Protein AF-A0A6B3CQV1-F1 (afdb_monomer_lite)

Secondary structure (DSSP, 8-state):
-TTHHHHHHHHHHHHHTSBSS---PPTT--EEEEEETTEEEEEETTS--HHHHHHHHHHHHHT-

Radius of gyration: 11.94 Å; chains: 1; bounding box: 34×21×24 Å

pLDDT: mean 85.71, std 10.24, r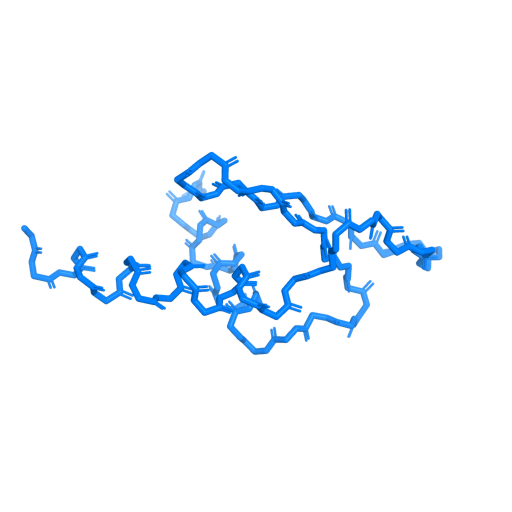ange [44.84, 94.38]

Structure (mmCIF, N/CA/C/O backbone):
data_AF-A0A6B3CQV1-F1
#
_entry.id   AF-A0A6B3CQV1-F1
#
loop_
_atom_site.group_PDB
_atom_site.id
_atom_site.type_symbol
_atom_site.label_atom_id
_atom_site.label_alt_id
_atom_site.label_comp_id
_atom_site.label_asym_id
_atom_site.label_entity_id
_atom_site.label_seq_id
_atom_site.pdbx_PDB_ins_code
_atom_site.Cartn_x
_atom_site.Cartn_y
_atom_site.Cartn_z
_atom_site.occupancy
_atom_site.B_iso_or_equiv
_atom_site.auth_seq_id
_atom_site.auth_comp_id
_atom_site.auth_asym_id
_atom_site.auth_atom_id
_atom_site.pdbx_PDB_model_num
ATOM 1 N N . ARG A 1 1 ? -15.546 6.718 13.098 1.00 62.88 1 ARG A N 1
ATOM 2 C CA . ARG A 1 1 ? -14.656 7.848 12.737 1.00 62.88 1 ARG A CA 1
ATOM 3 C C . ARG A 1 1 ? -14.986 8.205 11.297 1.00 62.88 1 ARG A C 1
ATOM 5 O O . ARG A 1 1 ? -15.061 7.262 10.523 1.00 62.88 1 ARG A O 1
ATOM 12 N N . PRO A 1 2 ? -15.237 9.477 10.962 1.00 66.94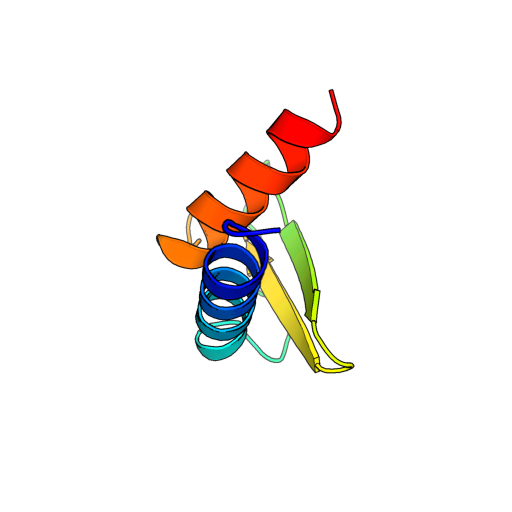 2 PRO A N 1
ATOM 13 C CA . PRO A 1 2 ? -15.670 9.874 9.617 1.00 66.94 2 PRO A CA 1
ATOM 14 C C . PRO A 1 2 ? -14.662 9.501 8.516 1.00 66.94 2 PRO A C 1
ATOM 16 O O . PRO A 1 2 ? -15.071 9.191 7.408 1.00 66.94 2 PRO A O 1
ATOM 19 N N . ASP A 1 3 ? -13.370 9.415 8.841 1.00 79.06 3 ASP A N 1
ATOM 20 C CA . ASP A 1 3 ? -12.315 9.125 7.853 1.00 79.06 3 ASP A CA 1
ATOM 21 C C . ASP A 1 3 ? -12.107 7.624 7.588 1.00 79.06 3 ASP A C 1
ATOM 23 O O . ASP A 1 3 ? -11.291 7.251 6.746 1.00 79.06 3 ASP A O 1
ATOM 27 N N . ALA A 1 4 ? -12.799 6.749 8.328 1.00 82.56 4 ALA A N 1
ATOM 28 C CA . ALA A 1 4 ? -12.597 5.302 8.244 1.00 82.56 4 ALA A CA 1
ATOM 29 C C . ALA A 1 4 ? -13.022 4.741 6.880 1.00 82.56 4 ALA A C 1
ATOM 31 O O . ALA A 1 4 ? -12.303 3.927 6.303 1.00 82.56 4 ALA A O 1
ATOM 32 N N . ASP A 1 5 ? -14.147 5.220 6.348 1.00 87.00 5 ASP A N 1
ATOM 33 C CA . ASP A 1 5 ? -14.681 4.754 5.067 1.00 87.00 5 ASP A CA 1
ATOM 34 C C . ASP A 1 5 ? -13.806 5.226 3.896 1.00 87.00 5 ASP A C 1
ATOM 36 O O . ASP A 1 5 ? -13.546 4.471 2.960 1.00 87.00 5 ASP A O 1
ATOM 40 N N . GLU A 1 6 ? -13.277 6.452 3.972 1.00 88.06 6 GLU A N 1
ATOM 41 C CA . GLU A 1 6 ? -12.343 6.989 2.975 1.00 88.06 6 GLU A CA 1
ATOM 42 C C . GLU A 1 6 ? -11.027 6.198 2.957 1.00 88.06 6 GLU A C 1
ATOM 44 O O . GLU A 1 6 ? -10.504 5.866 1.889 1.00 88.06 6 GLU A O 1
ATOM 49 N N . TRP A 1 7 ? -10.514 5.851 4.140 1.00 90.81 7 TRP A N 1
ATOM 50 C CA . TRP A 1 7 ? -9.328 5.012 4.291 1.00 90.81 7 TRP A CA 1
ATOM 51 C C . TRP A 1 7 ? -9.528 3.626 3.693 1.00 90.81 7 TRP A C 1
ATOM 53 O O . TRP A 1 7 ? -8.677 3.138 2.950 1.00 90.81 7 TRP A O 1
ATOM 63 N N . HIS A 1 8 ? -10.666 3.009 3.995 1.00 91.12 8 HIS A N 1
ATOM 64 C CA . HIS A 1 8 ? -10.997 1.688 3.492 1.00 91.12 8 HIS A CA 1
ATOM 65 C C . HIS A 1 8 ? -11.137 1.699 1.963 1.00 91.12 8 HIS A C 1
ATOM 67 O O . HIS A 1 8 ? -10.524 0.887 1.276 1.00 91.12 8 HIS A O 1
ATOM 73 N N . ALA A 1 9 ? -11.821 2.701 1.403 1.00 92.19 9 ALA A N 1
ATOM 74 C CA . ALA A 1 9 ? -11.942 2.867 -0.043 1.00 92.19 9 ALA A CA 1
ATOM 75 C C . ALA A 1 9 ? -10.596 3.135 -0.742 1.00 92.19 9 ALA A C 1
ATOM 77 O O . ALA A 1 9 ? -10.407 2.764 -1.902 1.00 92.19 9 ALA A O 1
ATOM 78 N N . LEU A 1 10 ? -9.651 3.815 -0.087 1.00 93.69 10 LEU A N 1
ATOM 79 C CA . LEU A 1 10 ? -8.294 3.981 -0.615 1.00 93.69 10 LEU A CA 1
ATOM 80 C C . LEU A 1 10 ? -7.519 2.657 -0.597 1.00 93.69 10 LEU A C 1
ATOM 82 O O . LEU A 1 10 ? -6.853 2.333 -1.580 1.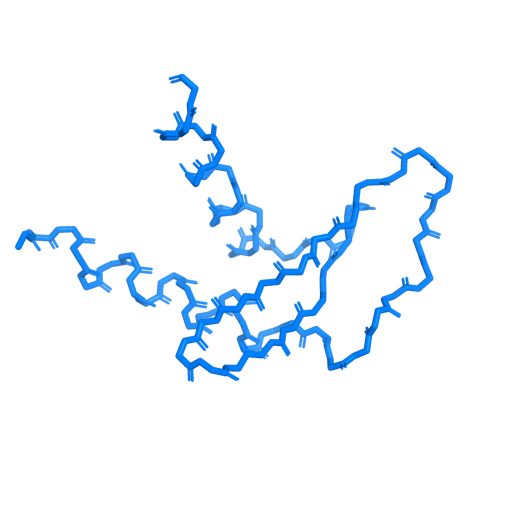00 93.69 10 LEU A O 1
ATOM 86 N N . ALA A 1 11 ? -7.628 1.894 0.491 1.00 93.12 11 ALA A N 1
ATOM 87 C CA . ALA A 1 11 ? -6.983 0.595 0.639 1.00 93.12 11 ALA A CA 1
ATOM 88 C C . ALA A 1 11 ? -7.460 -0.402 -0.428 1.00 93.12 11 ALA A C 1
ATOM 90 O O . ALA A 1 11 ? -6.636 -0.996 -1.124 1.00 93.12 11 ALA A O 1
ATOM 91 N N . GLU A 1 12 ? -8.775 -0.495 -0.629 1.00 93.75 12 GLU A N 1
ATOM 92 C CA . GLU A 1 12 ? -9.380 -1.339 -1.661 1.00 93.75 12 GLU A CA 1
ATOM 93 C C . GLU A 1 12 ? -8.875 -0.987 -3.064 1.00 93.75 12 GLU A C 1
ATOM 95 O O . GLU A 1 12 ? -8.452 -1.865 -3.817 1.00 93.75 12 GLU A O 1
ATOM 100 N N . ARG A 1 13 ? -8.834 0.307 -3.411 1.00 93.38 13 ARG A N 1
ATOM 101 C CA . ARG A 1 13 ? -8.338 0.748 -4.725 1.00 93.38 13 ARG A CA 1
ATOM 102 C C . ARG A 1 13 ? -6.848 0.462 -4.916 1.00 93.38 13 ARG A C 1
ATOM 104 O O . ARG A 1 13 ? -6.457 -0.064 -5.953 1.00 93.38 13 ARG A O 1
ATOM 111 N N . ALA A 1 14 ? -6.021 0.731 -3.906 1.00 92.56 14 ALA A N 1
ATOM 112 C CA . ALA A 1 14 ? -4.585 0.458 -3.976 1.00 92.56 14 ALA A CA 1
ATOM 113 C C . ALA A 1 14 ? -4.278 -1.038 -4.179 1.00 92.56 14 ALA A C 1
ATOM 115 O O . ALA A 1 14 ? -3.291 -1.390 -4.836 1.00 92.56 14 ALA A O 1
ATOM 116 N N . VAL A 1 15 ? -5.125 -1.912 -3.623 1.00 93.12 15 VAL A N 1
ATOM 117 C CA . VAL A 1 15 ? -5.011 -3.366 -3.767 1.00 93.12 15 VAL A CA 1
ATOM 118 C C . VAL A 1 15 ? -5.609 -3.879 -5.077 1.00 93.12 15 VAL A C 1
ATOM 120 O O . VAL A 1 15 ? -5.068 -4.826 -5.652 1.00 93.12 15 VAL A O 1
ATOM 123 N N . ALA A 1 16 ? -6.678 -3.263 -5.585 1.00 90.56 16 ALA A N 1
ATOM 124 C CA . ALA A 1 16 ? -7.298 -3.641 -6.854 1.00 90.56 16 ALA A CA 1
ATOM 125 C C . ALA A 1 16 ? -6.296 -3.614 -8.021 1.00 90.56 16 ALA A C 1
ATOM 127 O O . ALA A 1 16 ? -6.254 -4.572 -8.795 1.00 90.56 16 ALA A O 1
ATOM 128 N N . ASP A 1 17 ? -5.436 -2.592 -8.061 1.00 81.44 17 ASP A N 1
ATOM 129 C CA . ASP A 1 17 ? -4.422 -2.392 -9.109 1.00 81.44 17 ASP A CA 1
ATOM 130 C C . ASP A 1 17 ? -3.052 -3.014 -8.778 1.00 81.44 17 ASP A C 1
ATOM 132 O O . ASP A 1 17 ? -2.073 -2.878 -9.521 1.00 81.44 17 ASP A O 1
ATOM 136 N N . GLY A 1 18 ? -2.945 -3.695 -7.637 1.00 81.38 18 GLY A N 1
ATOM 137 C CA . GLY A 1 18 ? -1.715 -4.337 -7.199 1.00 81.38 18 GLY A CA 1
ATOM 138 C C . GLY A 1 18 ? -1.406 -5.627 -7.957 1.00 81.38 18 GLY A C 1
ATOM 139 O O . GLY A 1 18 ? -2.290 -6.369 -8.385 1.00 81.38 18 GLY A O 1
ATOM 140 N N . ARG A 1 19 ? -0.114 -5.941 -8.100 1.00 82.75 19 ARG A N 1
ATOM 141 C CA . ARG A 1 19 ? 0.311 -7.169 -8.784 1.00 82.75 19 ARG A CA 1
ATOM 142 C C . ARG A 1 19 ? 0.211 -8.367 -7.846 1.00 82.75 19 ARG A C 1
ATOM 144 O O . ARG A 1 19 ? 0.617 -8.281 -6.692 1.00 82.75 19 ARG A O 1
ATOM 151 N N . GLY A 1 20 ? -0.247 -9.508 -8.362 1.00 82.81 20 GLY A N 1
ATOM 152 C CA . GLY A 1 20 ? -0.297 -10.769 -7.607 1.00 82.81 20 GLY A CA 1
ATOM 153 C C . GLY A 1 20 ? 1.072 -11.418 -7.366 1.00 82.81 20 GLY A C 1
ATOM 154 O O . GLY A 1 20 ? 1.191 -12.315 -6.540 1.00 82.81 20 GLY A O 1
ATOM 155 N N . THR A 1 21 ? 2.115 -10.961 -8.062 1.00 82.19 21 THR A N 1
ATOM 156 C CA . THR A 1 21 ? 3.495 -11.430 -7.887 1.00 82.19 21 THR A CA 1
ATOM 157 C C . THR A 1 21 ? 4.448 -10.247 -7.714 1.00 82.19 21 THR A C 1
ATOM 159 O O . THR A 1 21 ? 4.226 -9.209 -8.352 1.00 82.19 21 THR A O 1
ATOM 162 N N . PRO A 1 22 ? 5.532 -10.393 -6.930 1.00 78.31 22 PRO A N 1
ATOM 163 C CA . PRO A 1 22 ? 6.536 -9.347 -6.776 1.00 78.31 22 PRO A CA 1
ATOM 164 C C . PRO A 1 22 ? 7.093 -8.895 -8.136 1.00 78.31 22 PRO A C 1
ATOM 166 O O . PRO A 1 22 ? 7.523 -9.739 -8.929 1.00 78.31 22 PRO A O 1
ATOM 169 N N . PRO A 1 23 ? 7.077 -7.588 -8.457 1.00 75.69 23 PRO A N 1
ATOM 170 C CA . PRO A 1 23 ? 7.713 -7.097 -9.670 1.00 75.69 23 PRO A CA 1
ATOM 171 C C . PRO A 1 23 ? 9.239 -7.208 -9.556 1.00 75.69 23 PRO A C 1
ATOM 173 O O . PRO A 1 23 ? 9.800 -7.067 -8.471 1.00 75.69 23 PRO A O 1
ATOM 176 N N . VAL A 1 24 ? 9.925 -7.377 -10.693 1.00 76.94 24 VAL A N 1
ATOM 177 C CA . VAL A 1 24 ? 11.382 -7.178 -10.764 1.00 76.94 24 VAL A CA 1
ATOM 178 C C . VAL A 1 24 ? 11.649 -5.715 -10.424 1.00 76.94 24 VAL A C 1
ATOM 180 O O . VAL A 1 24 ? 11.329 -4.839 -11.231 1.00 76.94 24 VAL A O 1
ATOM 183 N N . GLY A 1 25 ? 12.119 -5.452 -9.205 1.00 72.00 25 GLY A N 1
ATOM 184 C CA . GLY A 1 25 ? 12.478 -4.117 -8.731 1.00 72.00 25 GLY A CA 1
ATOM 185 C C . GLY A 1 25 ? 13.598 -3.494 -9.566 1.00 72.00 25 GLY A C 1
ATOM 186 O O . GLY A 1 25 ? 14.225 -4.160 -10.389 1.00 72.00 25 GLY A O 1
ATOM 187 N N . VAL A 1 26 ? 13.837 -2.203 -9.366 1.00 80.75 26 VAL A N 1
ATOM 188 C CA . VAL A 1 26 ? 15.023 -1.522 -9.902 1.00 80.75 26 VAL A CA 1
ATOM 189 C C . VAL A 1 26 ? 16.097 -1.435 -8.811 1.00 80.75 26 VAL A C 1
ATOM 191 O O . VAL A 1 26 ? 15.738 -1.458 -7.630 1.00 80.75 26 VAL A O 1
ATOM 194 N N . PRO A 1 27 ? 17.391 -1.334 -9.165 1.00 77.44 27 PRO A N 1
ATOM 195 C CA . PRO A 1 27 ? 18.429 -0.974 -8.202 1.00 77.44 27 PRO A CA 1
ATOM 196 C C . PRO A 1 27 ? 18.033 0.331 -7.495 1.00 77.44 27 PRO A C 1
ATOM 198 O O . PRO A 1 27 ? 17.576 1.261 -8.154 1.00 77.44 27 PRO A O 1
ATOM 201 N N . ASP A 1 28 ? 18.132 0.352 -6.166 1.00 81.12 28 ASP A N 1
ATOM 202 C CA . ASP A 1 28 ? 17.742 1.463 -5.274 1.00 81.12 28 ASP A CA 1
ATOM 203 C C . ASP A 1 28 ? 16.233 1.768 -5.164 1.00 81.12 28 ASP A C 1
ATOM 205 O O . ASP A 1 28 ? 15.831 2.714 -4.485 1.00 81.12 28 ASP A O 1
ATOM 209 N N . GLY A 1 29 ? 15.372 0.951 -5.778 1.00 83.25 29 GLY A N 1
ATOM 210 C CA . GLY A 1 29 ? 13.919 1.087 -5.665 1.00 83.25 29 GLY A CA 1
ATOM 211 C C . GLY A 1 29 ? 13.352 0.486 -4.376 1.00 83.25 29 GLY A C 1
ATOM 212 O O . GLY A 1 29 ? 13.824 -0.539 -3.879 1.00 83.25 29 GLY A O 1
ATOM 213 N N . PHE A 1 30 ? 12.266 1.071 -3.869 1.00 87.69 30 PHE A N 1
ATOM 214 C CA . PHE A 1 30 ? 11.495 0.482 -2.774 1.00 87.69 30 PHE A CA 1
ATOM 215 C C . PHE A 1 30 ? 10.465 -0.515 -3.306 1.00 87.69 30 PHE A C 1
ATOM 217 O O . PHE A 1 30 ? 9.744 -0.241 -4.268 1.00 87.69 30 PHE A O 1
ATOM 224 N N . SER A 1 31 ? 10.374 -1.668 -2.644 1.00 89.44 31 SER A N 1
ATOM 225 C CA . SER A 1 31 ? 9.322 -2.661 -2.870 1.00 89.44 31 SER A CA 1
ATOM 226 C C . SER A 1 31 ? 8.382 -2.691 -1.671 1.00 89.44 31 SER A C 1
ATOM 228 O O . SER A 1 31 ? 8.828 -2.659 -0.526 1.00 89.44 31 SER A O 1
ATOM 230 N N . TYR A 1 32 ? 7.085 -2.773 -1.943 1.00 90.00 32 TYR A N 1
ATOM 231 C CA . TYR A 1 32 ? 6.024 -2.765 -0.947 1.00 90.00 32 TYR A CA 1
ATOM 232 C C . TYR A 1 32 ? 5.166 -4.018 -1.092 1.00 90.00 32 TYR A C 1
ATOM 234 O O . TYR A 1 32 ? 4.833 -4.443 -2.201 1.00 90.00 32 TYR A O 1
ATOM 242 N N . GLN A 1 33 ? 4.775 -4.575 0.048 1.00 93.88 33 GLN A N 1
ATOM 243 C CA . GLN A 1 33 ? 3.757 -5.611 0.145 1.00 93.88 33 GLN A CA 1
ATOM 244 C C . GLN A 1 33 ? 2.555 -5.010 0.872 1.00 93.88 33 GLN A C 1
ATOM 246 O O . GLN A 1 33 ? 2.683 -4.570 2.013 1.00 93.88 33 GLN A O 1
ATOM 251 N N . LEU A 1 34 ? 1.404 -4.970 0.204 1.00 92.06 34 LEU A N 1
ATOM 252 C CA . LEU A 1 34 ? 0.166 -4.435 0.764 1.00 92.06 34 LEU A CA 1
ATOM 253 C C . LEU A 1 34 ? -0.770 -5.596 1.075 1.00 92.06 34 LEU A C 1
ATOM 255 O O . LEU A 1 34 ? -1.064 -6.388 0.182 1.00 92.06 34 LEU A O 1
ATOM 259 N N . THR A 1 35 ? -1.235 -5.687 2.321 1.00 92.12 35 THR A N 1
ATOM 260 C CA . THR A 1 35 ? -2.214 -6.691 2.750 1.00 92.12 35 THR A CA 1
ATOM 261 C C . THR A 1 35 ? -3.441 -5.987 3.316 1.00 92.12 35 THR A C 1
ATOM 263 O O . THR A 1 35 ? -3.329 -5.292 4.323 1.00 92.12 35 THR A O 1
ATOM 266 N N . VAL A 1 36 ? -4.595 -6.176 2.678 1.00 90.81 36 VAL A N 1
ATOM 267 C CA . VAL A 1 36 ? -5.896 -5.616 3.083 1.00 90.81 36 VAL A CA 1
ATOM 268 C C . VAL A 1 36 ? -6.909 -6.748 3.040 1.00 90.81 36 VAL A C 1
ATOM 270 O O . VAL A 1 36 ? -6.950 -7.482 2.057 1.00 90.81 36 VAL A O 1
ATOM 273 N N . ASP A 1 37 ? -7.656 -6.948 4.124 1.00 89.75 37 ASP A N 1
ATOM 274 C CA . ASP A 1 37 ? -8.714 -7.964 4.224 1.00 89.75 37 ASP A CA 1
ATOM 275 C C . ASP A 1 37 ? -8.300 -9.369 3.747 1.00 89.75 37 ASP A C 1
ATOM 277 O O . ASP A 1 37 ? -9.045 -10.104 3.104 1.00 89.75 37 ASP A O 1
ATOM 281 N N . GLY A 1 38 ? -7.056 -9.752 4.057 1.00 90.12 38 GLY A N 1
ATOM 282 C CA . GLY A 1 38 ? -6.481 -11.048 3.682 1.00 90.12 38 GLY A CA 1
ATOM 283 C C . GLY A 1 38 ? -5.999 -11.150 2.231 1.00 90.12 38 GLY A C 1
ATOM 284 O O . GLY A 1 38 ? -5.411 -12.166 1.862 1.00 90.12 38 GLY A O 1
ATOM 285 N N . ARG A 1 39 ? -6.178 -10.109 1.411 1.00 92.00 39 ARG A N 1
ATOM 286 C CA . ARG A 1 39 ? -5.619 -10.016 0.060 1.00 92.00 39 ARG A CA 1
ATOM 287 C C . ARG A 1 39 ? -4.260 -9.334 0.100 1.00 92.00 39 ARG A C 1
ATOM 289 O O . ARG A 1 39 ? -4.140 -8.205 0.567 1.00 92.00 3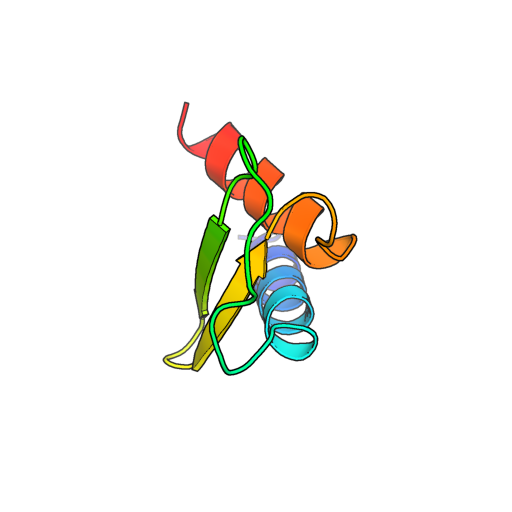9 ARG A O 1
ATOM 296 N N . THR A 1 40 ? -3.248 -10.006 -0.444 1.00 93.81 40 THR A N 1
ATOM 297 C CA . THR A 1 40 ? -1.894 -9.460 -0.575 1.00 93.81 40 THR A CA 1
ATOM 298 C C . THR A 1 40 ? -1.572 -9.138 -2.026 1.00 93.81 40 THR A C 1
ATOM 300 O O . THR A 1 40 ? -1.793 -9.957 -2.918 1.00 93.81 40 THR A O 1
ATOM 303 N N . VAL A 1 41 ? -1.007 -7.956 -2.250 1.00 93.81 41 VAL A N 1
ATOM 304 C CA . VAL A 1 41 ? -0.463 -7.535 -3.540 1.00 93.81 41 VAL A CA 1
ATOM 305 C C . VAL A 1 41 ? 0.903 -6.886 -3.375 1.00 93.81 41 VAL A C 1
ATOM 307 O O . VAL A 1 41 ? 1.294 -6.458 -2.288 1.00 93.81 41 VAL A O 1
ATOM 310 N N . TYR A 1 42 ? 1.618 -6.790 -4.488 1.00 91.94 42 TYR A N 1
ATOM 311 C CA . TYR A 1 42 ? 2.959 -6.242 -4.552 1.00 91.94 42 TYR A CA 1
ATOM 312 C C . TYR A 1 42 ? 2.995 -4.991 -5.421 1.00 91.94 42 TYR A C 1
ATOM 314 O O . TYR A 1 42 ? 2.414 -4.947 -6.512 1.00 91.94 42 TYR A O 1
ATOM 322 N N . ALA A 1 43 ? 3.733 -3.993 -4.946 1.00 91.62 43 ALA A N 1
ATOM 323 C CA . ALA A 1 43 ? 3.978 -2.740 -5.640 1.00 91.62 43 ALA A CA 1
ATOM 324 C C . ALA A 1 43 ? 5.459 -2.360 -5.514 1.00 91.62 43 ALA A C 1
ATOM 326 O O . ALA A 1 43 ? 6.142 -2.784 -4.584 1.00 91.62 43 ALA A O 1
ATOM 327 N N . ALA A 1 44 ? 5.977 -1.578 -6.458 1.00 90.62 44 ALA A N 1
ATOM 328 C CA . ALA A 1 44 ? 7.356 -1.101 -6.402 1.00 90.62 44 ALA A CA 1
ATOM 329 C C . ALA A 1 44 ? 7.484 0.289 -7.022 1.00 90.62 44 ALA A C 1
ATOM 331 O O . ALA A 1 44 ? 6.942 0.542 -8.100 1.00 90.62 44 ALA A O 1
ATOM 332 N N . ASP A 1 45 ? 8.245 1.164 -6.370 1.00 86.75 45 ASP A N 1
ATOM 333 C CA . ASP A 1 45 ? 8.674 2.445 -6.933 1.00 86.75 45 ASP A CA 1
ATOM 334 C C . ASP A 1 45 ? 9.743 2.183 -8.022 1.00 86.75 45 ASP A C 1
ATOM 336 O O . ASP A 1 45 ? 10.547 1.255 -7.869 1.00 86.75 45 ASP A O 1
ATOM 340 N N . PRO A 1 46 ? 9.726 2.885 -9.176 1.00 87.69 46 PRO A N 1
ATOM 341 C CA . PRO A 1 46 ? 8.933 4.076 -9.531 1.00 87.69 46 PRO A CA 1
ATOM 342 C C . PRO A 1 46 ? 7.580 3.806 -10.200 1.00 87.69 46 PRO A C 1
ATOM 344 O O . PRO A 1 46 ? 6.985 4.710 -10.777 1.00 87.69 46 PRO A O 1
ATOM 347 N N . ARG A 1 47 ? 7.067 2.573 -10.147 1.00 87.31 47 ARG A N 1
ATOM 348 C CA . ARG A 1 47 ? 5.859 2.139 -10.878 1.00 87.31 47 ARG A CA 1
ATOM 349 C C . ARG A 1 47 ? 4.608 2.047 -9.996 1.00 87.31 47 ARG A C 1
ATOM 351 O O . ARG A 1 47 ? 3.711 1.267 -10.305 1.00 87.31 47 ARG A O 1
ATOM 358 N N . LEU A 1 48 ? 4.570 2.794 -8.895 1.00 89.69 48 LEU A N 1
ATOM 359 C CA . LEU A 1 48 ? 3.388 2.872 -8.035 1.00 89.69 48 LEU A CA 1
ATOM 360 C C . LEU A 1 48 ? 2.242 3.567 -8.774 1.00 89.69 48 LEU A C 1
ATOM 362 O O . LEU A 1 48 ? 2.481 4.559 -9.463 1.00 89.69 48 LEU A O 1
ATOM 366 N N . THR A 1 49 ? 1.014 3.088 -8.579 1.00 92.00 49 THR A N 1
ATOM 367 C CA . THR A 1 49 ? -0.181 3.867 -8.928 1.00 92.00 49 THR A CA 1
ATOM 368 C C . THR A 1 49 ? -0.365 5.031 -7.955 1.00 92.00 49 THR A C 1
ATOM 370 O O . THR A 1 49 ? 0.254 5.073 -6.882 1.00 92.00 49 THR A O 1
ATOM 373 N N . ASP A 1 50 ? -1.229 5.977 -8.314 1.00 93.31 50 ASP A N 1
ATOM 374 C CA . ASP A 1 50 ? -1.515 7.135 -7.470 1.00 93.31 50 ASP A CA 1
ATOM 375 C C . ASP A 1 50 ? -2.133 6.707 -6.132 1.00 93.31 50 ASP A C 1
ATOM 377 O O . ASP A 1 50 ? -1.735 7.201 -5.076 1.00 93.31 50 ASP A O 1
ATOM 381 N N . GLU A 1 51 ? -3.021 5.713 -6.143 1.00 94.38 51 GLU A N 1
ATOM 382 C CA . GLU A 1 51 ? -3.654 5.148 -4.952 1.00 94.38 51 GLU A CA 1
ATOM 383 C C . GLU A 1 51 ? -2.645 4.424 -4.058 1.00 94.38 51 GLU A C 1
ATOM 385 O O . GLU A 1 51 ? -2.657 4.609 -2.840 1.00 94.38 51 GLU A O 1
ATOM 390 N N . GLN A 1 52 ? -1.727 3.647 -4.644 1.00 93.12 52 GLN A N 1
ATOM 391 C CA . GLN A 1 52 ? -0.652 2.986 -3.899 1.00 93.12 52 GLN A CA 1
ATOM 392 C C . GLN A 1 52 ? 0.271 4.014 -3.245 1.00 93.12 52 GLN A C 1
ATOM 394 O O . GLN A 1 52 ? 0.562 3.914 -2.053 1.00 93.12 52 GLN A O 1
ATOM 399 N N . ARG A 1 53 ? 0.699 5.036 -3.998 1.00 92.94 53 ARG A N 1
ATOM 400 C CA . ARG A 1 53 ? 1.538 6.125 -3.482 1.00 92.94 53 ARG A CA 1
ATOM 401 C C . ARG A 1 53 ? 0.829 6.890 -2.368 1.00 92.94 53 ARG A C 1
ATOM 403 O O . ARG A 1 53 ? 1.462 7.190 -1.353 1.00 92.94 53 ARG A O 1
ATOM 410 N N . ALA A 1 54 ? -0.454 7.199 -2.536 1.00 93.25 54 ALA A N 1
ATOM 411 C CA . ALA A 1 54 ? -1.256 7.893 -1.536 1.00 93.25 54 ALA A CA 1
ATOM 412 C C . ALA A 1 54 ? -1.393 7.065 -0.253 1.00 93.25 54 ALA A C 1
ATOM 414 O O . ALA A 1 54 ? -1.128 7.588 0.830 1.00 93.25 54 ALA A O 1
ATOM 415 N N . LEU A 1 55 ? -1.725 5.775 -0.367 1.00 93.19 55 LEU A N 1
ATOM 416 C CA . LEU A 1 55 ? -1.846 4.872 0.777 1.00 93.19 55 LEU A CA 1
ATOM 417 C C . LEU A 1 55 ? -0.515 4.734 1.526 1.00 93.19 55 LEU A C 1
ATOM 419 O O . LEU A 1 55 ? -0.467 4.969 2.731 1.00 93.19 55 LEU A O 1
ATOM 423 N N . ILE A 1 56 ? 0.573 4.424 0.813 1.00 91.56 56 ILE A N 1
ATOM 424 C CA . ILE A 1 56 ? 1.919 4.277 1.393 1.00 91.56 56 ILE A CA 1
ATOM 425 C C . ILE A 1 56 ? 2.341 5.570 2.093 1.00 91.56 56 ILE A C 1
ATOM 427 O O . ILE A 1 56 ? 2.811 5.537 3.228 1.00 91.56 56 ILE A O 1
ATOM 431 N N . SER A 1 57 ? 2.137 6.721 1.448 1.00 91.00 57 SER A N 1
ATOM 432 C CA . SER A 1 57 ? 2.492 8.018 2.029 1.00 91.00 57 SER A CA 1
ATOM 433 C C . SER A 1 57 ? 1.669 8.331 3.273 1.00 91.00 57 SER A C 1
ATOM 435 O O . SER A 1 57 ? 2.205 8.904 4.213 1.00 91.00 57 SER A O 1
ATOM 437 N N . ARG A 1 58 ? 0.377 7.985 3.290 1.00 90.94 58 ARG A N 1
ATOM 438 C CA . ARG A 1 58 ? -0.511 8.237 4.432 1.00 90.94 58 ARG A CA 1
ATOM 439 C C . ARG A 1 58 ? -0.143 7.347 5.621 1.00 90.94 58 ARG A C 1
ATOM 441 O O . ARG A 1 58 ? 0.038 7.872 6.710 1.00 90.94 58 ARG A O 1
ATOM 448 N N . VAL A 1 59 ? 0.095 6.052 5.394 1.00 89.81 59 VAL A N 1
ATOM 449 C CA . VAL A 1 59 ? 0.550 5.101 6.428 1.00 89.81 59 VAL A CA 1
ATOM 450 C C . VAL A 1 59 ? 1.902 5.512 7.013 1.00 89.81 59 VAL A C 1
ATOM 452 O O . VAL A 1 59 ? 2.054 5.582 8.2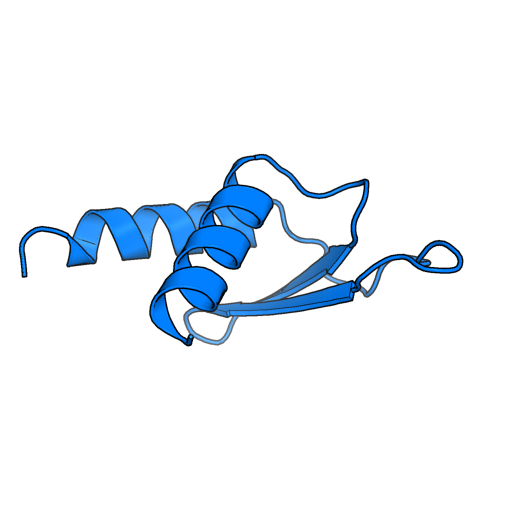28 1.00 89.81 59 VAL A O 1
ATOM 455 N N . LEU A 1 60 ? 2.891 5.802 6.162 1.00 87.38 60 LEU A N 1
ATOM 456 C CA . LEU A 1 60 ? 4.240 6.138 6.627 1.00 87.38 60 LEU A CA 1
ATOM 457 C C . LEU A 1 60 ? 4.317 7.523 7.282 1.00 87.38 60 LEU A C 1
ATOM 459 O O . LEU A 1 60 ? 5.181 7.736 8.125 1.00 87.38 60 LEU A O 1
ATOM 463 N N . LYS A 1 61 ? 3.419 8.454 6.932 1.00 79.69 61 LYS A N 1
ATOM 464 C CA . LYS A 1 61 ? 3.298 9.746 7.627 1.00 79.69 61 LYS A CA 1
ATOM 465 C C . LYS A 1 61 ? 2.617 9.628 8.986 1.00 79.69 61 LYS A C 1
ATOM 467 O O . LYS A 1 61 ? 2.959 10.392 9.874 1.00 79.69 61 LYS A O 1
ATOM 472 N N . GLU A 1 62 ? 1.666 8.711 9.150 1.00 60.09 62 GLU A N 1
ATOM 473 C CA . GLU A 1 62 ? 1.021 8.476 10.450 1.00 60.09 62 GLU A CA 1
ATOM 474 C C . GLU A 1 62 ? 1.856 7.588 11.389 1.00 60.09 62 GLU A C 1
ATOM 476 O O . GLU A 1 62 ? 1.560 7.514 12.578 1.00 60.09 62 GLU A O 1
ATOM 481 N N . GLY A 1 63 ? 2.903 6.929 10.879 1.00 49.66 63 GLY A N 1
ATOM 482 C CA . GLY A 1 63 ? 3.812 6.090 11.667 1.00 49.66 63 GLY A CA 1
ATOM 483 C C . GLY A 1 63 ? 5.081 6.775 12.198 1.00 49.66 63 GLY A C 1
ATOM 484 O O . GLY A 1 63 ? 5.860 6.093 12.863 1.00 49.66 63 GLY A O 1
ATOM 485 N N . ALA A 1 64 ? 5.313 8.059 11.889 1.00 44.84 6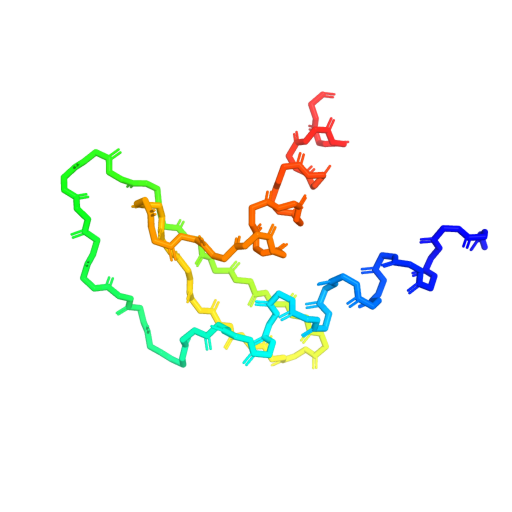4 ALA A N 1
ATOM 486 C CA . ALA A 1 64 ? 6.517 8.824 12.252 1.00 44.84 64 ALA A CA 1
ATOM 487 C C . ALA A 1 64 ? 6.269 9.848 13.370 1.00 44.84 64 ALA A C 1
ATOM 489 O O . ALA A 1 64 ? 5.175 10.455 13.387 1.00 44.84 64 ALA A O 1
#

Foldseek 3Di:
DVCPVVLLVLLVVQLVPFAPDEDPADVVKDKDWRADPNRIGIDIPPGGDPSVVVNVVVVVVVVD

Sequence (64 aa):
RPDADEWHALAERAVADGRGTPPVGVPDGFSYQLTVDGRTVYAADPRLTDEQRALISRVLKEGA